Protein AF-A0AAJ7FRH4-F1 (afdb_monomer)

Radius of gyration: 16.18 Å; Cα contacts (8 Å, |Δi|>4): 201; chains: 1; bounding box: 33×48×42 Å

InterPro domains:
  IPR016181 Acyl-CoA N-acyltransferase [SSF55729] (22-103)
  IPR031165 Yjdj-type Gcn5-related N-acetyltransferase [PF14542] (34-101)
  IPR031165 Yjdj-type Gcn5-related N-acetyltransferase [PS51729] (26-114)
  IPR045057 Gcn5-related N-acetyltransferase [PTHR31435] (22-103)

Organism: Cephus cinctus (NCBI:txid211228)

Foldseek 3Di:
DVVVVVVVVVVLVVLLVVLVVPWDWDDDVVQQKIWTQDPPRDIWIWHWDDDPQETEGADTDDDPVCWLSCRSVVSLVVVLVVSLVVVGAYEDNQPLNLLLCLLVPDPSNLVRYPDDPQCNDDPNVHRDPVVCNSVRGDSVVVVPPDPPPDD

Structure (mmCIF, N/CA/C/O backbone):
data_AF-A0AAJ7FRH4-F1
#
_entry.id   AF-A0AAJ7FRH4-F1
#
loop_
_atom_site.group_PDB
_atom_site.id
_atom_site.type_symbol
_atom_site.label_atom_id
_atom_site.label_alt_id
_atom_site.label_comp_id
_atom_site.label_asym_id
_atom_site.label_entity_id
_atom_site.label_seq_id
_atom_site.pdbx_PDB_ins_code
_atom_site.Cartn_x
_atom_site.Cartn_y
_atom_site.Cartn_z
_atom_site.occupancy
_atom_site.B_iso_or_equiv
_atom_site.auth_seq_id
_atom_site.auth_comp_id
_atom_site.auth_asym_id
_atom_site.auth_atom_id
_atom_site.pdbx_PDB_model_num
ATOM 1 N N . MET A 1 1 ? 7.948 32.378 15.864 1.00 50.75 1 MET A N 1
ATOM 2 C CA . MET A 1 1 ? 7.062 31.441 15.129 1.00 50.75 1 MET A CA 1
ATOM 3 C C . MET A 1 1 ? 7.676 30.064 14.809 1.00 50.75 1 MET A C 1
ATOM 5 O O . MET A 1 1 ? 6.968 29.240 14.253 1.00 50.75 1 MET A O 1
ATOM 9 N N . TYR A 1 2 ? 8.933 29.763 15.182 1.00 48.88 2 TYR A N 1
ATOM 10 C CA . TYR A 1 2 ? 9.549 28.431 14.985 1.00 48.88 2 TYR A CA 1
ATOM 11 C C . TYR A 1 2 ? 9.343 27.465 16.164 1.00 48.88 2 TYR A C 1
ATOM 13 O O . TYR A 1 2 ? 9.233 26.257 15.978 1.00 48.88 2 TYR A O 1
ATOM 21 N N . ILE A 1 3 ? 9.246 28.006 17.381 1.00 47.22 3 ILE A N 1
ATOM 22 C CA . ILE A 1 3 ? 9.159 27.231 18.629 1.00 47.22 3 ILE A CA 1
ATOM 23 C C . ILE A 1 3 ? 7.851 26.423 18.698 1.00 47.22 3 ILE A C 1
ATOM 25 O O . ILE A 1 3 ? 7.856 25.279 19.140 1.00 47.22 3 ILE A O 1
ATOM 29 N N . SER A 1 4 ? 6.748 26.979 18.186 1.00 45.94 4 SER A N 1
ATOM 30 C CA . SER A 1 4 ? 5.447 26.306 18.099 1.00 45.94 4 SER A CA 1
ATOM 31 C C . SER A 1 4 ? 5.446 25.142 17.105 1.00 45.94 4 SER A C 1
ATOM 33 O O . SER A 1 4 ? 4.924 24.084 17.439 1.00 45.94 4 SER A O 1
ATOM 35 N N . LYS A 1 5 ? 6.091 25.286 15.934 1.00 41.16 5 LYS A N 1
ATOM 36 C CA . LYS A 1 5 ? 6.302 24.167 14.999 1.00 41.16 5 LYS A CA 1
ATOM 37 C C . LYS A 1 5 ? 7.128 23.064 15.660 1.00 41.16 5 LYS A C 1
ATOM 39 O O . LYS A 1 5 ? 6.705 21.919 15.665 1.00 41.16 5 LYS A O 1
ATOM 44 N N . LEU A 1 6 ? 8.247 23.398 16.304 1.00 48.53 6 LEU A N 1
ATOM 45 C CA . LEU A 1 6 ? 9.107 22.397 16.949 1.00 48.53 6 LEU A CA 1
ATOM 46 C C . LEU A 1 6 ? 8.399 21.629 18.086 1.00 48.53 6 LEU A C 1
ATOM 48 O O . LEU A 1 6 ? 8.582 20.421 18.230 1.00 48.53 6 LEU A O 1
ATOM 52 N N . LEU A 1 7 ? 7.584 22.323 18.889 1.00 43.03 7 LEU A N 1
ATOM 53 C CA . LEU A 1 7 ? 6.768 21.722 19.953 1.00 43.03 7 LEU A CA 1
ATOM 54 C C . LEU A 1 7 ? 5.655 20.827 19.391 1.00 43.03 7 LEU A C 1
ATOM 56 O O . LEU A 1 7 ? 5.449 19.729 19.906 1.00 43.03 7 LEU A O 1
ATOM 60 N N . PHE A 1 8 ? 4.998 21.261 18.312 1.00 47.22 8 PHE A N 1
ATOM 61 C CA . PHE A 1 8 ? 3.993 20.475 17.597 1.00 47.22 8 PHE A CA 1
ATOM 62 C C . PHE A 1 8 ? 4.605 19.199 17.003 1.00 47.22 8 PHE A C 1
ATOM 64 O O . PHE A 1 8 ? 4.110 18.102 17.252 1.00 47.22 8 PHE A O 1
ATOM 71 N N . PHE A 1 9 ? 5.756 19.317 16.333 1.00 48.38 9 PHE A N 1
ATOM 72 C CA . PHE A 1 9 ? 6.523 18.183 15.812 1.00 48.38 9 PHE A CA 1
ATOM 73 C C . PHE A 1 9 ? 6.950 17.212 16.929 1.00 48.38 9 PHE A C 1
ATOM 75 O O . PHE A 1 9 ? 6.836 16.002 16.755 1.00 48.38 9 PHE A O 1
ATOM 82 N N . LYS A 1 10 ? 7.374 17.693 18.108 1.00 41.12 10 LYS A N 1
ATOM 83 C CA . LYS A 1 10 ? 7.729 16.818 19.246 1.00 41.12 10 LYS A CA 1
ATOM 84 C C . LYS A 1 10 ? 6.532 16.073 19.844 1.00 41.12 10 LYS A C 1
ATOM 86 O O . LYS A 1 10 ? 6.640 14.874 20.097 1.00 41.12 10 LYS A O 1
ATOM 91 N N . GLN A 1 11 ? 5.401 16.748 20.064 1.00 44.28 11 GLN A N 1
ATOM 92 C CA . GLN A 1 11 ? 4.173 16.092 20.536 1.00 44.28 11 GLN A CA 1
ATOM 93 C C . GLN A 1 11 ? 3.668 15.055 19.530 1.00 44.28 11 GLN A C 1
ATOM 95 O O . GLN A 1 11 ? 3.221 13.973 19.913 1.00 44.28 11 GLN A O 1
ATOM 100 N N . PHE A 1 12 ? 3.796 15.357 18.243 1.00 52.44 12 PHE A N 1
ATOM 101 C CA . PHE A 1 12 ? 3.402 14.467 17.168 1.00 52.44 12 PHE A CA 1
ATOM 102 C C . PHE A 1 12 ? 4.304 13.224 17.068 1.00 52.44 12 PHE A C 1
ATOM 104 O O . PHE A 1 12 ? 3.791 12.108 17.014 1.00 52.44 12 PHE A O 1
ATOM 111 N N . GLN A 1 13 ? 5.631 13.373 17.163 1.00 52.12 13 GLN A N 1
ATOM 112 C CA . GLN A 1 13 ? 6.572 12.241 17.225 1.00 52.12 13 GLN A CA 1
ATOM 113 C C . GLN A 1 13 ? 6.276 11.307 18.414 1.00 52.12 13 GLN A C 1
ATOM 115 O O . GLN A 1 13 ? 6.230 10.088 18.249 1.00 52.12 13 GLN A O 1
ATOM 120 N N . ALA A 1 14 ? 5.990 11.860 19.599 1.00 51.91 14 ALA A N 1
ATOM 121 C CA . ALA A 1 14 ? 5.604 11.068 20.770 1.00 51.91 14 ALA A CA 1
ATOM 122 C C . ALA A 1 14 ? 4.279 10.307 20.556 1.00 51.91 14 ALA A C 1
ATOM 124 O O . ALA A 1 14 ? 4.182 9.125 20.891 1.00 51.91 14 ALA A O 1
ATOM 125 N N . LYS A 1 15 ? 3.284 10.947 19.924 1.00 54.41 15 LYS A N 1
ATOM 126 C CA . LYS A 1 15 ? 2.005 10.317 19.555 1.00 54.41 15 LYS A CA 1
ATOM 127 C C . LYS A 1 15 ? 2.207 9.154 18.574 1.00 54.41 15 LYS A C 1
ATOM 129 O O . LYS A 1 15 ? 1.586 8.109 18.737 1.00 54.41 15 LYS A O 1
ATOM 134 N N . LEU A 1 16 ? 3.107 9.288 17.598 1.00 54.75 16 LEU A N 1
ATOM 135 C CA . LEU A 1 16 ? 3.427 8.230 16.631 1.00 54.75 16 LEU A CA 1
ATOM 136 C C . LEU A 1 16 ? 4.132 7.023 17.266 1.00 54.75 16 LEU A C 1
ATOM 138 O O . LEU A 1 16 ? 3.813 5.883 16.925 1.00 54.75 16 LEU A O 1
ATOM 142 N N . ILE A 1 17 ? 5.053 7.261 18.205 1.00 56.75 17 ILE A N 1
ATOM 143 C CA . ILE A 1 17 ? 5.685 6.195 19.000 1.00 56.75 17 ILE A CA 1
ATOM 144 C C . ILE A 1 17 ? 4.618 5.453 19.815 1.00 56.75 17 ILE A C 1
ATOM 146 O O . ILE A 1 17 ? 4.610 4.224 19.847 1.00 56.75 17 ILE A O 1
ATOM 150 N N . GLN A 1 18 ? 3.669 6.182 20.405 1.00 55.94 18 GLN A N 1
ATOM 151 C CA . GLN A 1 18 ? 2.559 5.587 21.146 1.00 55.94 18 GLN A CA 1
ATOM 152 C C . GLN A 1 18 ? 1.622 4.771 20.237 1.00 55.94 18 GLN A C 1
ATOM 154 O O . GLN A 1 18 ? 1.258 3.655 20.593 1.00 55.94 18 GLN A O 1
ATOM 159 N N . ILE A 1 19 ? 1.281 5.262 19.040 1.00 57.00 19 ILE A N 1
ATOM 160 C CA . ILE A 1 19 ? 0.456 4.530 18.060 1.00 57.00 19 ILE A CA 1
ATOM 161 C C . ILE A 1 19 ? 1.114 3.205 17.658 1.00 57.00 19 ILE A C 1
ATOM 163 O O . ILE A 1 19 ? 0.428 2.181 17.639 1.00 57.00 19 ILE A O 1
ATOM 167 N N . ARG A 1 20 ? 2.431 3.212 17.390 1.00 59.84 20 ARG A N 1
ATOM 168 C CA . ARG A 1 20 ? 3.217 2.002 17.077 1.00 59.84 20 ARG A CA 1
ATOM 169 C C . ARG A 1 20 ? 3.203 0.977 18.213 1.00 59.84 20 ARG A C 1
ATOM 171 O O . ARG A 1 20 ? 3.296 -0.215 17.950 1.00 59.84 20 ARG A O 1
ATOM 178 N N . PHE A 1 21 ? 3.070 1.433 19.456 1.00 60.44 21 PHE A N 1
ATOM 179 C CA . PHE A 1 21 ? 2.982 0.560 20.625 1.00 60.44 21 PHE A CA 1
ATOM 180 C C . PHE A 1 21 ? 1.564 0.017 20.869 1.00 60.44 21 PHE A C 1
ATOM 182 O O . PHE A 1 21 ? 1.410 -1.034 21.483 1.00 60.44 21 PHE A O 1
ATOM 189 N N . MET A 1 22 ? 0.527 0.726 20.412 1.00 68.81 22 MET A N 1
ATOM 190 C CA . MET A 1 22 ? -0.876 0.381 20.682 1.00 68.81 22 MET A CA 1
ATOM 191 C C . MET A 1 22 ? -1.523 -0.480 19.592 1.00 68.81 22 MET A C 1
ATOM 193 O O . MET A 1 22 ? -2.468 -1.209 19.885 1.00 68.81 22 MET A O 1
ATOM 197 N N . HIS A 1 23 ? -1.039 -0.413 18.349 1.00 81.56 23 HIS A N 1
ATOM 198 C CA . HIS A 1 23 ? -1.656 -1.111 17.221 1.00 81.56 23 HIS A CA 1
ATOM 199 C C . HIS A 1 23 ? -0.686 -2.091 16.568 1.00 81.56 23 HIS A C 1
ATOM 201 O O . HIS A 1 23 ? 0.369 -1.711 16.067 1.00 81.56 23 HIS A O 1
ATOM 207 N N . THR A 1 24 ? -1.081 -3.362 16.519 1.00 90.88 24 THR A N 1
ATOM 208 C CA . THR A 1 24 ? -0.351 -4.409 15.798 1.00 90.88 24 THR A CA 1
ATOM 209 C C . THR A 1 24 ? -1.030 -4.685 14.462 1.00 90.88 24 THR A C 1
ATOM 211 O O . THR A 1 24 ? -2.219 -5.013 14.421 1.00 90.88 24 THR A O 1
ATOM 214 N N . VAL A 1 25 ? -0.271 -4.588 13.369 1.00 94.94 25 VAL A N 1
ATOM 215 C CA . VAL A 1 25 ? -0.745 -4.988 12.040 1.00 94.94 25 VAL A CA 1
ATOM 216 C C . VAL A 1 25 ? -0.726 -6.510 11.935 1.00 94.94 25 VAL A C 1
ATOM 218 O O . VAL A 1 25 ? 0.283 -7.157 12.201 1.00 94.94 25 VAL A O 1
ATOM 221 N N . GLN A 1 26 ? -1.854 -7.082 11.534 1.00 96.56 26 GLN A N 1
ATOM 222 C CA . GLN A 1 26 ? -2.013 -8.498 11.230 1.00 96.56 26 GLN A CA 1
ATOM 223 C C . GLN A 1 26 ? -1.995 -8.695 9.716 1.00 96.56 26 GLN A C 1
ATOM 225 O O . GLN A 1 26 ? -2.528 -7.873 8.972 1.00 96.56 26 GLN A O 1
ATOM 230 N N . HIS A 1 27 ? -1.414 -9.801 9.254 1.00 97.62 27 HIS A N 1
ATOM 231 C CA . HIS A 1 27 ? -1.330 -10.131 7.833 1.00 97.62 27 HIS A CA 1
ATOM 232 C C . HIS A 1 27 ? -2.029 -11.458 7.550 1.00 97.62 27 HIS A C 1
ATOM 234 O O . HIS A 1 27 ? -1.756 -12.474 8.183 1.00 97.62 27 HIS A O 1
ATOM 240 N N . ASN A 1 28 ? -2.955 -11.442 6.596 1.00 96.75 28 ASN A N 1
ATOM 241 C CA . ASN A 1 28 ? -3.624 -12.622 6.077 1.00 96.75 28 ASN A CA 1
ATOM 242 C C . ASN A 1 28 ? -3.261 -12.784 4.596 1.00 96.75 28 ASN A C 1
ATOM 244 O O . ASN A 1 28 ? -3.874 -12.169 3.720 1.00 96.75 28 ASN A O 1
ATOM 248 N N . MET A 1 29 ? -2.261 -13.628 4.337 1.00 94.56 29 MET A N 1
ATOM 249 C CA . MET A 1 29 ? -1.740 -13.882 2.993 1.00 94.56 29 MET A CA 1
ATOM 250 C C . MET A 1 29 ? -2.781 -14.487 2.052 1.00 94.56 29 MET A C 1
ATOM 252 O O . MET A 1 29 ? -2.878 -14.051 0.910 1.00 94.56 29 MET A O 1
ATOM 256 N N . SER A 1 30 ? -3.582 -15.454 2.518 1.00 94.62 30 SER A N 1
ATOM 257 C CA . SER A 1 30 ? -4.558 -16.143 1.660 1.00 94.62 30 SER A CA 1
ATOM 258 C C . SER A 1 30 ? -5.668 -15.214 1.178 1.00 94.62 30 SER A C 1
ATOM 260 O O . SER A 1 30 ? -6.229 -15.420 0.105 1.00 94.62 30 SER A O 1
ATOM 262 N N . ARG A 1 31 ? -5.964 -14.165 1.952 1.00 95.81 31 ARG A N 1
ATOM 263 C CA . ARG A 1 31 ? -6.925 -13.125 1.576 1.00 95.81 31 ARG A CA 1
ATOM 264 C C . ARG A 1 31 ? -6.291 -11.910 0.907 1.00 95.81 31 ARG A C 1
ATOM 266 O O . ARG A 1 31 ? -7.037 -11.080 0.399 1.00 95.81 31 ARG A O 1
ATOM 273 N N . GLY A 1 32 ? -4.965 -11.788 0.924 1.00 97.25 32 GLY A N 1
ATOM 274 C CA . GLY A 1 32 ? -4.263 -10.614 0.412 1.00 97.25 32 GLY A CA 1
ATOM 275 C C . GLY A 1 32 ? -4.543 -9.353 1.231 1.00 97.25 32 GLY A C 1
ATOM 276 O O . GLY A 1 32 ? -4.862 -8.308 0.671 1.00 97.25 32 GLY A O 1
ATOM 277 N N . VAL A 1 33 ? -4.513 -9.448 2.566 1.00 97.88 33 VAL A N 1
ATOM 278 C CA . VAL A 1 33 ? -4.938 -8.343 3.441 1.00 97.88 33 VAL A CA 1
ATOM 279 C C . VAL A 1 33 ? -3.978 -8.112 4.602 1.00 97.88 33 VAL A C 1
ATOM 281 O O . VAL A 1 33 ? -3.680 -9.038 5.355 1.00 97.88 33 VAL A O 1
ATOM 284 N N . PHE A 1 34 ? -3.589 -6.855 4.810 1.00 98.12 34 PHE A N 1
ATOM 285 C CA . PHE A 1 34 ? -3.060 -6.355 6.080 1.00 98.12 34 PHE A CA 1
ATOM 286 C C . PHE A 1 34 ? -4.171 -5.619 6.822 1.00 98.12 34 PHE A C 1
ATOM 288 O O . PHE A 1 34 ? -4.923 -4.863 6.211 1.00 98.12 34 PHE A O 1
ATOM 295 N N . PHE A 1 35 ? -4.305 -5.826 8.127 1.00 96.69 35 PHE A N 1
ATOM 296 C CA . PHE A 1 35 ? -5.347 -5.158 8.895 1.00 96.69 35 PHE A CA 1
ATOM 297 C C . PHE A 1 35 ? -4.947 -4.901 10.341 1.00 96.69 35 PHE A C 1
ATOM 299 O O . PHE A 1 35 ? -4.175 -5.646 10.939 1.00 96.69 35 PHE A O 1
ATOM 306 N N . ILE A 1 36 ? -5.528 -3.858 10.915 1.00 94.81 36 ILE A N 1
ATOM 307 C CA . ILE A 1 36 ? -5.448 -3.536 12.338 1.00 94.81 36 ILE A CA 1
ATOM 308 C C . ILE A 1 36 ? -6.845 -3.749 12.907 1.00 94.81 36 ILE A C 1
ATOM 310 O O . ILE A 1 36 ? -7.818 -3.232 12.360 1.00 94.81 36 ILE A O 1
ATOM 314 N N . LYS A 1 37 ? -6.953 -4.522 13.990 1.00 93.38 37 LYS A N 1
ATOM 315 C CA . LYS A 1 37 ? -8.203 -4.621 14.751 1.00 93.38 37 LYS A CA 1
ATOM 316 C C . LYS A 1 37 ? -8.352 -3.367 15.604 1.00 93.38 37 LYS A C 1
ATOM 318 O O . LYS A 1 37 ? -7.427 -3.026 16.338 1.00 93.38 37 LYS A O 1
ATOM 323 N N . LEU A 1 38 ? -9.493 -2.705 15.490 1.00 89.81 38 LEU A N 1
ATOM 324 C CA . LEU A 1 38 ? -9.825 -1.501 16.240 1.00 89.81 38 LEU A CA 1
ATOM 325 C C . LEU A 1 38 ? -10.862 -1.841 17.317 1.00 89.81 38 LEU A C 1
ATOM 327 O O . LEU A 1 38 ? -11.199 -3.013 17.528 1.00 89.81 38 LEU A O 1
ATOM 331 N N . LYS A 1 39 ? -11.323 -0.823 18.047 1.00 84.38 39 LYS A N 1
ATOM 332 C CA . LYS A 1 39 ? -12.445 -0.989 18.978 1.00 84.38 39 LYS A CA 1
ATOM 333 C C . LYS A 1 39 ? -13.727 -1.292 18.192 1.00 84.38 39 LYS A C 1
ATOM 335 O O . LYS A 1 39 ? -13.750 -1.180 16.971 1.00 84.38 39 LYS A O 1
ATOM 340 N N . ASP A 1 40 ? -14.748 -1.780 18.890 1.00 80.38 40 ASP A N 1
ATOM 341 C CA . ASP A 1 40 ? -16.096 -1.962 18.328 1.00 80.38 40 ASP A CA 1
ATOM 342 C C . ASP A 1 40 ? -16.174 -2.890 17.099 1.00 80.38 40 ASP A C 1
ATOM 344 O O . ASP A 1 40 ? -17.092 -2.819 16.291 1.00 80.38 40 ASP A O 1
ATOM 348 N N . ASN A 1 41 ? -15.229 -3.838 17.005 1.00 79.19 41 ASN A N 1
ATOM 349 C CA . ASN A 1 41 ? -15.106 -4.834 15.930 1.00 79.19 41 ASN A CA 1
ATOM 350 C C . ASN A 1 41 ? -14.747 -4.255 14.543 1.00 79.19 41 ASN A C 1
ATOM 352 O O . ASN A 1 41 ? -14.730 -4.995 13.552 1.00 79.19 41 ASN A O 1
ATOM 356 N N . ASP A 1 42 ? -14.376 -2.976 14.491 1.00 87.81 42 ASP A N 1
ATOM 357 C CA . ASP A 1 42 ? -13.922 -2.289 13.287 1.00 87.81 42 ASP A CA 1
ATOM 358 C C . ASP A 1 42 ? -12.480 -2.643 12.908 1.00 87.81 42 ASP A C 1
ATOM 360 O O . ASP A 1 42 ? -11.704 -3.222 13.685 1.00 87.81 42 ASP A O 1
ATOM 364 N N . ARG A 1 43 ? -12.110 -2.338 11.656 1.00 92.81 43 ARG A N 1
ATOM 365 C CA . ARG A 1 43 ? -10.778 -2.640 11.115 1.00 92.81 43 ARG A CA 1
ATOM 366 C C . ARG A 1 43 ? -10.302 -1.567 10.151 1.00 92.81 43 ARG A C 1
ATOM 368 O O . ARG A 1 43 ? -11.014 -1.221 9.215 1.00 92.81 43 ARG A O 1
ATOM 375 N N . ALA A 1 44 ? -9.053 -1.143 10.318 1.00 94.69 44 ALA A N 1
ATOM 376 C CA . ALA A 1 44 ? -8.311 -0.491 9.244 1.00 94.69 44 ALA A CA 1
ATOM 377 C C . ALA A 1 44 ? -7.671 -1.574 8.373 1.00 94.69 44 ALA A C 1
ATOM 379 O O . ALA A 1 44 ? -7.110 -2.537 8.904 1.00 94.69 44 ALA A O 1
ATOM 380 N N . VAL A 1 45 ? -7.773 -1.449 7.053 1.00 96.44 45 VAL A N 1
ATOM 381 C CA . VAL A 1 45 ? -7.464 -2.542 6.123 1.00 96.44 45 VAL A CA 1
ATOM 382 C C . VAL A 1 45 ? -6.695 -2.020 4.917 1.00 96.44 45 VAL A C 1
ATOM 384 O O . VAL A 1 45 ? -7.126 -1.061 4.293 1.00 96.44 45 VAL A O 1
ATOM 387 N N . LEU A 1 46 ? -5.602 -2.691 4.550 1.00 98.06 46 LEU A N 1
ATOM 388 C CA . LEU A 1 46 ? -4.934 -2.569 3.254 1.00 98.06 46 LEU A CA 1
ATOM 389 C C . LEU A 1 46 ? -5.114 -3.881 2.490 1.00 98.06 46 LEU A C 1
ATOM 391 O O . LEU A 1 46 ? -4.800 -4.954 3.010 1.00 98.06 46 LEU A O 1
ATOM 395 N N . THR A 1 47 ? -5.609 -3.802 1.256 1.00 98.25 47 THR A N 1
ATOM 396 C CA . THR A 1 47 ? -5.828 -4.974 0.397 1.00 98.25 47 THR A CA 1
ATOM 397 C C . THR A 1 47 ? -4.861 -5.007 -0.779 1.00 98.25 47 THR A C 1
ATOM 399 O O . THR A 1 47 ? -4.506 -3.971 -1.349 1.00 98.25 47 THR A O 1
ATOM 402 N N . TYR A 1 48 ? -4.455 -6.211 -1.170 1.00 98.56 48 TYR A N 1
ATOM 403 C CA . TYR A 1 48 ? -3.640 -6.449 -2.350 1.00 98.56 48 TYR A CA 1
ATOM 404 C C . TYR A 1 48 ? -4.071 -7.721 -3.085 1.00 98.56 48 TYR A C 1
ATOM 406 O O . TYR A 1 48 ? -4.726 -8.601 -2.524 1.00 98.56 48 TYR A O 1
ATOM 414 N N . LYS A 1 49 ? -3.680 -7.833 -4.354 1.00 98.06 49 LYS A N 1
ATOM 415 C CA . LYS A 1 49 ? -3.691 -9.105 -5.086 1.00 98.06 49 LYS A CA 1
ATOM 416 C C . LYS A 1 49 ? -2.271 -9.516 -5.421 1.00 98.06 49 LYS A C 1
ATOM 418 O O . LYS A 1 49 ? -1.487 -8.696 -5.880 1.00 98.06 49 LYS A O 1
ATOM 423 N N . SER A 1 50 ? -1.951 -10.784 -5.206 1.00 96.56 50 SER A N 1
ATOM 424 C CA . SER A 1 50 ? -0.679 -11.359 -5.633 1.00 96.56 50 SER A CA 1
ATOM 425 C C . SER A 1 50 ? -0.837 -12.037 -6.988 1.00 96.56 50 SER A C 1
ATOM 427 O O . SER A 1 50 ? -1.720 -12.880 -7.153 1.00 96.56 50 SER A O 1
ATOM 429 N N . ALA A 1 51 ? 0.045 -11.706 -7.922 1.00 94.81 51 ALA A N 1
ATOM 430 C CA . ALA A 1 51 ? 0.254 -12.443 -9.159 1.00 94.81 51 ALA A CA 1
ATOM 431 C C . ALA A 1 51 ? 1.760 -12.689 -9.295 1.00 94.81 51 ALA A C 1
ATOM 433 O O . ALA A 1 51 ? 2.542 -11.739 -9.359 1.00 94.81 51 ALA A O 1
ATOM 434 N N . ASP A 1 52 ? 2.169 -13.957 -9.267 1.00 93.00 52 ASP A N 1
ATOM 435 C CA . ASP A 1 52 ? 3.574 -14.368 -9.201 1.00 93.00 52 ASP A CA 1
ATOM 436 C C . ASP A 1 52 ? 4.340 -13.656 -8.070 1.00 93.00 52 ASP A C 1
ATOM 438 O O . ASP A 1 52 ? 4.058 -13.859 -6.889 1.00 93.00 52 ASP A O 1
ATOM 442 N N . ARG A 1 53 ? 5.307 -12.802 -8.428 1.00 95.06 53 ARG A N 1
ATOM 443 C CA . ARG A 1 53 ? 6.125 -12.014 -7.496 1.00 95.06 53 ARG A CA 1
ATOM 444 C C . ARG A 1 53 ? 5.676 -10.558 -7.367 1.00 95.06 53 ARG A C 1
ATOM 446 O O . ARG A 1 53 ? 6.398 -9.764 -6.772 1.00 95.06 53 ARG A O 1
ATOM 453 N N . VAL A 1 54 ? 4.514 -10.198 -7.905 1.00 97.81 54 VAL A N 1
ATOM 454 C CA . VAL A 1 54 ? 3.986 -8.830 -7.867 1.00 97.81 54 VAL A CA 1
ATOM 455 C C . VAL A 1 54 ? 2.788 -8.753 -6.927 1.00 97.81 54 VAL A C 1
ATOM 457 O O . VAL A 1 54 ? 1.812 -9.492 -7.070 1.00 97.81 54 VAL A O 1
ATOM 460 N N . LEU A 1 55 ? 2.852 -7.820 -5.980 1.00 98.38 55 LEU A N 1
ATOM 461 C CA . LEU A 1 55 ? 1.745 -7.430 -5.117 1.00 98.38 55 LEU A CA 1
ATOM 462 C C . LEU A 1 55 ? 1.099 -6.162 -5.685 1.00 98.38 55 LEU A C 1
ATOM 464 O O . LEU A 1 55 ? 1.656 -5.068 -5.597 1.00 98.38 55 LEU A O 1
ATOM 468 N N . ASP A 1 56 ? -0.079 -6.309 -6.279 1.00 98.38 56 ASP A N 1
ATOM 469 C CA . ASP A 1 56 ? -0.933 -5.197 -6.693 1.00 98.38 56 ASP A CA 1
ATOM 470 C C . ASP A 1 56 ? -1.650 -4.637 -5.461 1.00 98.38 56 ASP A C 1
ATOM 472 O O . ASP A 1 56 ? -2.619 -5.227 -4.981 1.00 98.38 56 ASP A O 1
ATOM 476 N N . MET A 1 57 ? -1.137 -3.529 -4.925 1.00 98.2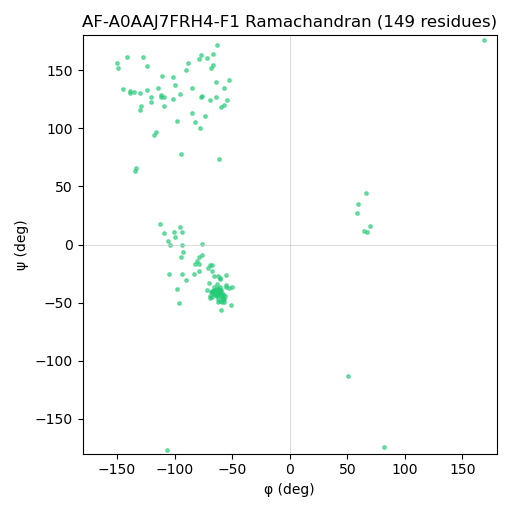5 57 MET A N 1
ATOM 477 C CA . MET A 1 57 ? -1.621 -2.857 -3.721 1.00 98.25 57 MET A CA 1
ATOM 478 C C . MET A 1 57 ? -2.813 -1.957 -4.070 1.00 98.25 57 MET A C 1
ATOM 480 O O . MET A 1 57 ? -2.653 -0.888 -4.666 1.00 98.25 57 MET A O 1
ATOM 484 N N . ARG A 1 58 ? -4.025 -2.388 -3.709 1.00 96.81 58 ARG A N 1
ATOM 485 C CA . ARG A 1 58 ? -5.276 -1.904 -4.320 1.00 96.81 58 ARG A CA 1
ATOM 486 C C . ARG A 1 58 ? -5.972 -0.803 -3.563 1.00 96.81 58 ARG A C 1
ATOM 488 O O . ARG A 1 58 ? -6.357 0.194 -4.159 1.00 96.81 58 ARG A O 1
ATOM 495 N N . SER A 1 59 ? -6.172 -1.001 -2.271 1.00 94.94 59 SER A N 1
ATOM 496 C CA . SER A 1 59 ? -6.937 -0.066 -1.460 1.00 94.94 59 SER A CA 1
ATOM 497 C C . SER A 1 59 ? -6.443 -0.065 -0.033 1.00 94.94 59 SER A C 1
ATOM 499 O O . SER A 1 59 ? -5.862 -1.041 0.449 1.00 94.94 59 SER A O 1
ATOM 501 N N . ILE A 1 60 ? -6.702 1.048 0.633 1.00 95.06 60 ILE A N 1
ATOM 502 C CA . ILE A 1 60 ? -6.505 1.203 2.057 1.00 95.06 60 ILE A CA 1
ATOM 503 C C . ILE A 1 60 ? -7.698 1.975 2.613 1.00 95.06 60 ILE A C 1
ATOM 505 O O . ILE A 1 60 ? -8.098 2.978 2.032 1.00 95.06 60 ILE A O 1
ATOM 509 N N . ILE A 1 61 ? -8.297 1.455 3.678 1.00 93.00 61 ILE A N 1
ATOM 510 C CA . ILE A 1 61 ? -9.533 1.967 4.276 1.00 93.00 61 ILE A CA 1
ATOM 511 C C . ILE A 1 61 ? -9.289 2.120 5.771 1.00 93.00 61 ILE A C 1
ATOM 513 O O . ILE A 1 61 ? -8.794 1.189 6.419 1.00 93.00 61 ILE A O 1
ATOM 517 N N . VAL A 1 62 ? -9.630 3.287 6.312 1.00 91.31 62 VAL A N 1
ATOM 518 C CA . VAL A 1 62 ? -9.535 3.580 7.744 1.00 91.31 62 VAL A CA 1
ATOM 519 C C . VAL A 1 62 ? -10.880 4.141 8.194 1.00 91.31 62 VAL A C 1
ATOM 521 O O . VAL A 1 62 ? -11.274 5.192 7.697 1.00 91.31 62 VAL A O 1
ATOM 524 N N . PRO A 1 63 ? -11.584 3.492 9.142 1.00 89.69 63 PRO A N 1
ATOM 525 C CA . PRO A 1 63 ? -12.868 3.992 9.620 1.00 89.69 63 PRO A CA 1
ATOM 526 C C . PRO A 1 63 ? -12.787 5.452 10.077 1.00 89.69 63 PRO A C 1
ATOM 528 O O . PRO A 1 63 ? -11.807 5.852 10.710 1.00 89.69 63 PRO A O 1
ATOM 531 N N . GLN A 1 64 ? -13.834 6.231 9.787 1.00 86.06 64 GLN A N 1
ATOM 532 C CA . GLN A 1 64 ? -13.880 7.680 10.024 1.00 86.06 64 GLN A CA 1
ATOM 533 C C . GLN A 1 64 ? -13.527 8.063 11.470 1.00 86.06 64 GLN A C 1
ATOM 535 O O . GLN A 1 64 ? -12.844 9.055 11.698 1.00 86.06 64 GLN A O 1
ATOM 540 N N . GLU A 1 65 ? -13.951 7.264 12.448 1.00 85.69 65 GLU A N 1
ATOM 541 C CA . GLU A 1 65 ? -13.703 7.504 13.878 1.00 85.69 65 GLU A CA 1
ATOM 542 C C . GLU A 1 65 ? -12.227 7.327 14.277 1.00 85.69 65 GLU A C 1
ATOM 544 O O . GLU A 1 65 ? -11.774 7.816 15.315 1.00 85.69 65 GLU A O 1
ATOM 549 N N . HIS A 1 66 ? -11.455 6.652 13.426 1.00 84.50 66 HIS A N 1
ATOM 550 C CA . HIS A 1 66 ? -10.053 6.313 13.639 1.00 84.50 66 HIS A CA 1
ATOM 551 C C . HIS A 1 66 ? -9.083 7.097 12.740 1.00 84.50 66 HIS A C 1
ATOM 553 O O . HIS A 1 66 ? -7.880 6.816 12.706 1.00 84.50 66 HIS A O 1
ATOM 559 N N . LYS A 1 67 ? -9.598 8.113 12.048 1.00 80.88 67 LYS A N 1
ATOM 560 C CA . LYS A 1 67 ? -8.856 9.036 11.186 1.00 80.88 67 LYS A CA 1
ATOM 561 C C . LYS A 1 67 ? -7.887 9.946 11.936 1.00 80.88 67 LYS A C 1
ATOM 563 O O . LYS A 1 67 ? -8.019 10.172 13.140 1.00 80.88 67 LYS A O 1
ATOM 568 N N . GLY A 1 68 ? -6.847 10.416 11.245 1.00 79.19 68 GLY A N 1
ATOM 569 C CA . GLY A 1 68 ? -5.780 11.241 11.834 1.00 79.19 68 GLY A CA 1
ATOM 570 C C . GLY A 1 68 ? -4.929 10.535 12.906 1.00 79.19 68 GLY A C 1
ATOM 571 O O . GLY A 1 68 ? -4.157 11.176 13.629 1.00 79.19 68 GLY A O 1
ATOM 572 N N . GLN A 1 69 ? -5.058 9.209 13.038 1.00 83.00 69 GLN A N 1
ATOM 573 C CA . GLN A 1 69 ? -4.297 8.382 13.985 1.00 83.00 69 GLN A CA 1
ATOM 574 C C . GLN A 1 69 ? -3.107 7.671 13.325 1.00 83.00 69 GLN A C 1
ATOM 576 O O . GLN A 1 69 ? -2.458 6.845 13.957 1.00 83.00 69 GLN A O 1
ATOM 581 N N . GLY A 1 70 ? -2.807 7.954 12.054 1.00 86.56 70 GLY A N 1
ATOM 582 C CA . GLY A 1 70 ? -1.654 7.377 11.354 1.00 86.56 70 GLY A CA 1
ATOM 583 C C . GLY A 1 70 ? -1.768 5.879 11.038 1.00 86.56 70 GLY A C 1
ATOM 584 O O . GLY A 1 70 ? -0.760 5.252 10.713 1.00 86.56 70 GLY A O 1
ATOM 585 N N . LEU A 1 71 ? -2.969 5.293 11.111 1.00 90.50 71 LEU A N 1
ATOM 586 C CA . LEU A 1 71 ? -3.201 3.869 10.834 1.00 90.50 71 LEU A CA 1
ATOM 587 C C . LEU A 1 71 ? -2.935 3.511 9.367 1.00 90.50 71 LEU A C 1
ATOM 589 O O . LEU A 1 71 ? -2.336 2.473 9.090 1.00 90.50 71 LEU A O 1
ATOM 593 N N . ALA A 1 72 ? -3.321 4.392 8.437 1.00 92.25 72 ALA A N 1
ATOM 594 C CA . ALA A 1 72 ? -3.046 4.217 7.013 1.00 92.25 72 ALA A CA 1
ATOM 595 C C . ALA A 1 72 ? -1.536 4.131 6.742 1.00 92.25 72 ALA A C 1
ATOM 597 O O . ALA A 1 72 ? -1.055 3.230 6.055 1.00 92.25 72 ALA A O 1
ATOM 598 N N . ARG A 1 73 ? -0.773 5.025 7.376 1.00 90.88 73 ARG A N 1
ATOM 599 C CA . ARG A 1 73 ? 0.684 5.040 7.294 1.00 90.88 73 ARG A CA 1
ATOM 600 C C . ARG A 1 73 ? 1.303 3.771 7.875 1.00 90.88 73 ARG A C 1
ATOM 602 O O . ARG A 1 73 ? 2.181 3.191 7.253 1.00 90.88 73 ARG A O 1
ATOM 609 N N . LEU A 1 74 ? 0.827 3.311 9.033 1.00 92.38 74 LEU A N 1
ATOM 610 C CA . LEU A 1 74 ? 1.318 2.08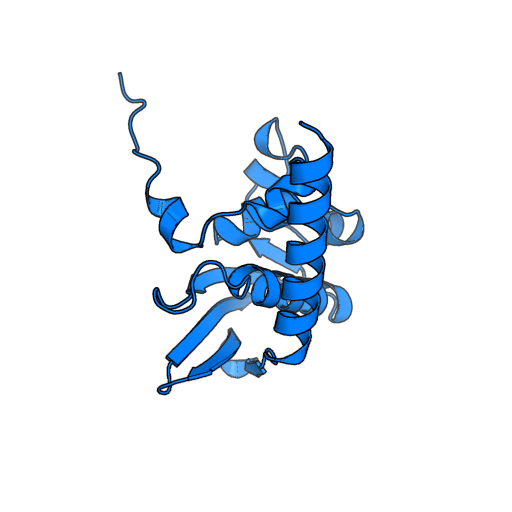4 9.666 1.00 92.38 74 LEU A CA 1
ATOM 611 C C . LEU A 1 74 ? 1.082 0.842 8.787 1.00 92.38 74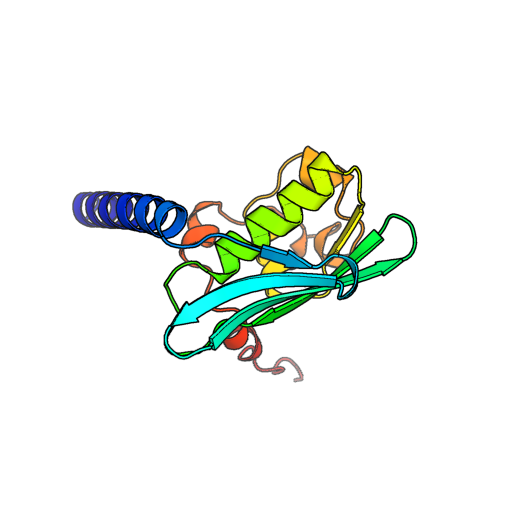 LEU A C 1
ATOM 613 O O . LEU A 1 74 ? 1.959 -0.016 8.666 1.00 92.38 74 LEU A O 1
ATOM 617 N N . LEU A 1 75 ? -0.087 0.754 8.150 1.00 95.56 75 LEU A N 1
ATOM 618 C CA . LEU A 1 75 ? -0.397 -0.294 7.176 1.00 95.56 75 LEU A CA 1
ATOM 619 C C . LEU A 1 75 ? 0.513 -0.209 5.941 1.00 95.56 75 LEU A C 1
ATOM 621 O O . LEU A 1 75 ? 1.021 -1.240 5.504 1.00 95.56 75 LEU A O 1
ATOM 625 N N . ALA A 1 76 ? 0.746 0.995 5.408 1.00 95.94 76 ALA A N 1
ATOM 626 C CA . ALA A 1 76 ? 1.626 1.220 4.261 1.00 95.94 76 ALA A CA 1
ATOM 627 C C . ALA A 1 76 ? 3.079 0.823 4.566 1.00 95.94 76 ALA A C 1
ATOM 629 O O . ALA A 1 76 ? 3.656 0.027 3.827 1.00 95.94 76 ALA A O 1
ATOM 630 N N . GLU A 1 77 ? 3.623 1.297 5.695 1.00 94.12 77 GLU A N 1
ATOM 631 C CA . GLU A 1 77 ? 4.942 0.917 6.219 1.00 94.12 77 GLU A CA 1
ATOM 632 C C . GLU A 1 77 ? 5.070 -0.605 6.280 1.00 94.12 77 GLU A C 1
ATOM 634 O O . GLU A 1 77 ? 5.984 -1.186 5.700 1.00 94.12 77 GLU A O 1
ATOM 639 N N . THR A 1 78 ? 4.099 -1.265 6.915 1.00 96.12 78 THR A N 1
ATOM 640 C CA . THR A 1 78 ? 4.135 -2.718 7.106 1.00 96.12 78 THR A CA 1
ATOM 641 C C . THR A 1 78 ? 4.076 -3.473 5.777 1.00 96.12 78 THR A C 1
ATOM 643 O O . THR A 1 78 ? 4.830 -4.426 5.581 1.00 96.12 78 THR A O 1
ATOM 646 N N . ALA A 1 79 ? 3.212 -3.056 4.847 1.00 97.75 79 ALA A N 1
ATOM 647 C CA . ALA A 1 79 ? 3.080 -3.698 3.541 1.00 97.75 79 ALA A CA 1
ATOM 648 C C . ALA A 1 79 ? 4.346 -3.528 2.683 1.00 97.75 79 ALA A C 1
ATOM 650 O O . ALA A 1 79 ? 4.778 -4.475 2.022 1.00 97.75 79 ALA A O 1
ATOM 651 N N . PHE A 1 80 ? 4.966 -2.347 2.721 1.00 97.12 80 PHE A N 1
ATOM 652 C CA . PHE A 1 80 ? 6.189 -2.059 1.972 1.00 97.12 80 PHE A CA 1
ATOM 653 C C . PHE A 1 80 ? 7.373 -2.833 2.550 1.00 97.12 80 PHE A C 1
ATOM 655 O O . PHE A 1 80 ? 8.087 -3.507 1.809 1.00 97.12 80 PHE A O 1
ATOM 662 N N . THR A 1 81 ? 7.533 -2.833 3.876 1.00 96.00 81 THR A N 1
ATOM 663 C CA . THR A 1 81 ? 8.540 -3.653 4.559 1.00 96.00 81 THR A CA 1
ATOM 664 C C . THR A 1 81 ? 8.349 -5.139 4.255 1.00 96.00 81 THR A C 1
ATOM 666 O O . THR A 1 81 ? 9.323 -5.832 3.964 1.00 96.00 81 THR A O 1
ATOM 669 N N . TYR A 1 82 ? 7.107 -5.632 4.254 1.00 96.69 82 TYR A N 1
ATOM 670 C CA . TYR A 1 82 ? 6.813 -7.013 3.873 1.00 96.69 82 TYR A CA 1
ATOM 671 C C . TYR A 1 82 ? 7.296 -7.326 2.452 1.00 96.69 82 TYR A C 1
ATOM 673 O O . TYR A 1 82 ? 7.954 -8.349 2.249 1.00 96.69 82 TYR A O 1
ATOM 681 N N . ALA A 1 83 ? 7.016 -6.453 1.480 1.00 97.19 83 ALA A N 1
ATOM 682 C CA . ALA A 1 83 ? 7.465 -6.644 0.105 1.00 97.19 83 ALA A CA 1
ATOM 683 C C . ALA A 1 83 ? 8.997 -6.630 -0.014 1.00 97.19 83 ALA A C 1
ATOM 685 O O . ALA A 1 83 ? 9.565 -7.488 -0.694 1.00 97.19 83 ALA A O 1
ATOM 686 N N . ILE A 1 84 ? 9.671 -5.716 0.695 1.00 95.19 84 ILE A N 1
ATOM 687 C CA . ILE A 1 84 ? 11.136 -5.620 0.719 1.00 95.19 84 ILE A CA 1
ATOM 688 C C . ILE A 1 84 ? 11.752 -6.922 1.245 1.00 95.19 84 ILE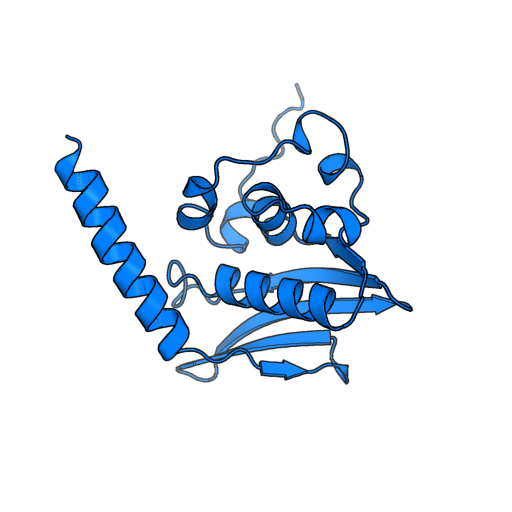 A C 1
ATOM 690 O O . ILE A 1 84 ? 12.521 -7.568 0.527 1.00 95.19 84 ILE A O 1
ATOM 694 N N . ILE A 1 85 ? 11.356 -7.343 2.450 1.00 96.06 85 ILE A N 1
ATOM 695 C CA . ILE A 1 85 ? 11.921 -8.512 3.143 1.00 96.06 85 ILE A CA 1
ATOM 696 C C . ILE A 1 85 ? 11.680 -9.806 2.360 1.00 96.06 85 ILE A C 1
ATOM 698 O O . ILE A 1 85 ? 12.562 -10.657 2.287 1.00 96.06 85 ILE A O 1
ATOM 702 N N . ASN A 1 86 ? 10.503 -9.956 1.750 1.00 96.06 86 ASN A N 1
ATOM 703 C CA . ASN A 1 86 ? 10.116 -11.190 1.057 1.00 96.06 86 ASN A CA 1
ATOM 704 C C . ASN A 1 86 ? 10.425 -11.171 -0.446 1.00 96.06 86 ASN A C 1
ATOM 706 O O . ASN A 1 86 ? 9.999 -12.063 -1.175 1.00 96.06 86 ASN A O 1
ATOM 710 N N . ASN A 1 87 ? 11.179 -10.176 -0.914 1.00 95.81 87 ASN A N 1
ATOM 711 C CA . ASN A 1 87 ? 11.609 -10.075 -2.306 1.00 95.81 87 ASN A CA 1
ATOM 712 C C . ASN A 1 87 ? 10.450 -10.002 -3.327 1.00 95.81 87 ASN A C 1
ATOM 714 O O . ASN A 1 87 ? 10.544 -10.531 -4.436 1.00 95.81 87 ASN A O 1
ATOM 718 N N . TYR A 1 88 ? 9.354 -9.338 -2.943 1.00 97.94 88 TYR A N 1
ATOM 719 C CA . TYR A 1 88 ? 8.240 -9.026 -3.837 1.00 97.94 88 TYR A CA 1
ATOM 720 C C . TYR A 1 88 ? 8.438 -7.678 -4.529 1.00 97.94 88 TYR A C 1
ATOM 722 O O . TYR A 1 88 ? 8.992 -6.736 -3.957 1.00 97.94 88 TYR A O 1
ATOM 730 N N . TYR A 1 89 ? 7.894 -7.582 -5.737 1.00 98.25 89 TYR A N 1
ATOM 731 C CA . TYR A 1 89 ? 7.637 -6.326 -6.427 1.00 98.25 89 TYR A CA 1
ATOM 732 C C . TYR A 1 89 ? 6.253 -5.792 -6.053 1.00 98.25 89 TYR A C 1
ATOM 734 O O . TYR A 1 89 ? 5.354 -6.552 -5.687 1.00 98.25 89 TYR A O 1
ATOM 742 N N . MET A 1 90 ? 6.057 -4.485 -6.176 1.00 98.31 90 MET A N 1
ATOM 743 C CA . MET A 1 90 ? 4.804 -3.809 -5.863 1.00 98.31 90 MET A CA 1
ATOM 744 C C . MET A 1 90 ? 4.293 -3.023 -7.062 1.00 98.31 90 MET A C 1
ATOM 746 O O . MET A 1 90 ? 5.028 -2.249 -7.672 1.00 98.31 90 MET A O 1
ATOM 750 N N . TYR A 1 91 ? 3.007 -3.177 -7.352 1.00 98.06 91 TYR A N 1
ATOM 751 C CA . TYR A 1 91 ? 2.272 -2.282 -8.235 1.00 98.06 91 TYR A CA 1
ATOM 752 C C . TYR A 1 91 ? 1.293 -1.470 -7.383 1.00 98.06 91 TYR A C 1
ATOM 754 O O . TYR A 1 91 ? 0.442 -2.036 -6.701 1.00 98.06 91 TYR A O 1
ATOM 762 N N . LEU A 1 92 ? 1.430 -0.145 -7.368 1.00 97.62 92 LEU A N 1
ATOM 763 C CA . LEU A 1 92 ? 0.699 0.731 -6.452 1.00 97.62 92 LEU A CA 1
ATOM 764 C C . LEU A 1 92 ? -0.578 1.271 -7.103 1.00 97.62 92 LEU A C 1
ATOM 766 O O . LEU A 1 92 ? -0.629 2.420 -7.530 1.00 97.62 92 LEU A O 1
ATOM 770 N N . THR A 1 93 ? -1.634 0.459 -7.171 1.00 96.62 93 THR A N 1
ATOM 771 C CA . THR A 1 93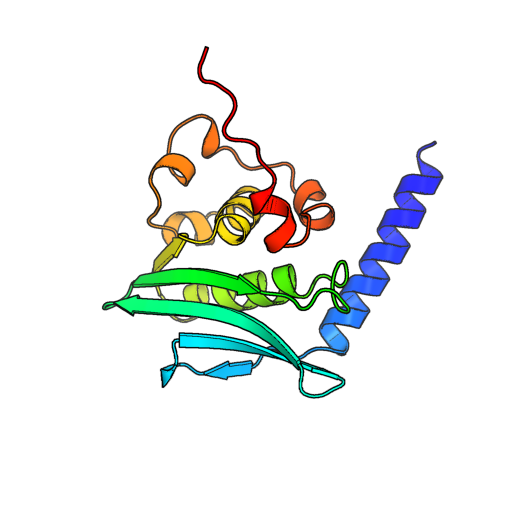 ? -2.951 0.911 -7.662 1.00 96.62 93 THR A CA 1
ATOM 772 C C . THR A 1 93 ? -3.562 1.980 -6.747 1.00 96.62 93 THR A C 1
ATOM 774 O O . THR A 1 93 ? -4.138 2.953 -7.226 1.00 96.62 93 THR A O 1
ATOM 777 N N . CYS A 1 94 ? -3.390 1.844 -5.432 1.00 94.88 94 CYS A N 1
ATOM 778 C CA . CYS A 1 94 ? -3.906 2.788 -4.443 1.00 94.88 94 CYS A CA 1
ATOM 779 C C . CYS A 1 94 ? -3.190 4.152 -4.487 1.00 94.88 94 CYS A C 1
ATOM 781 O O . CYS A 1 94 ? -1.979 4.228 -4.266 1.00 94.88 94 CYS A O 1
ATOM 783 N N . VAL A 1 95 ? -3.948 5.242 -4.660 1.00 92.12 95 VAL A N 1
ATOM 784 C CA . VAL A 1 95 ? -3.427 6.625 -4.704 1.00 92.12 95 VAL A CA 1
ATOM 785 C C . VAL A 1 95 ? -2.716 7.022 -3.407 1.00 92.12 95 VAL A C 1
ATOM 787 O O . VAL A 1 95 ? -1.661 7.656 -3.454 1.00 92.12 95 VAL A O 1
ATOM 790 N N . TYR A 1 96 ? -3.241 6.610 -2.248 1.00 91.81 96 TYR A N 1
ATOM 791 C CA . TYR A 1 96 ? -2.579 6.847 -0.961 1.00 91.81 96 TYR A CA 1
ATOM 792 C C . TYR A 1 96 ? -1.168 6.251 -0.942 1.00 91.81 96 TYR A C 1
ATOM 794 O O . TYR A 1 96 ? -0.209 6.923 -0.570 1.00 91.81 96 TYR A O 1
ATOM 802 N N . LEU A 1 97 ? -1.025 4.998 -1.389 1.00 94.69 97 LEU A N 1
ATOM 803 C CA . LEU A 1 97 ? 0.260 4.298 -1.388 1.00 94.69 97 LEU A CA 1
ATOM 804 C C . LEU A 1 97 ? 1.231 4.875 -2.415 1.00 94.69 97 LEU A C 1
ATOM 806 O O . LEU A 1 97 ? 2.425 4.923 -2.142 1.00 94.69 97 LEU A O 1
ATOM 810 N N . GLN A 1 98 ? 0.733 5.365 -3.554 1.00 93.75 98 GLN A N 1
ATOM 811 C CA . GLN A 1 98 ? 1.546 6.125 -4.507 1.00 93.75 98 GLN A CA 1
ATOM 812 C C . GLN A 1 98 ? 2.149 7.374 -3.847 1.00 93.75 98 GLN A C 1
ATOM 814 O O . GLN A 1 98 ? 3.354 7.591 -3.929 1.00 93.75 98 GLN A O 1
ATOM 819 N N . LYS A 1 99 ? 1.337 8.178 -3.148 1.00 89.81 99 LYS A N 1
ATOM 820 C CA . LYS A 1 99 ? 1.819 9.383 -2.449 1.00 89.81 99 LYS A CA 1
ATOM 821 C C . LYS A 1 99 ? 2.753 9.046 -1.294 1.00 89.81 99 LYS A C 1
ATOM 823 O O . LYS A 1 99 ? 3.780 9.698 -1.137 1.00 89.81 99 LYS A O 1
ATOM 828 N N . TYR A 1 100 ? 2.421 8.009 -0.527 1.00 91.00 100 TYR A N 1
ATOM 829 C CA . TYR A 1 100 ? 3.274 7.503 0.540 1.00 91.00 100 TYR A CA 1
ATOM 830 C C . TYR A 1 100 ? 4.647 7.086 -0.003 1.00 91.00 100 TYR A C 1
ATOM 832 O O . TYR A 1 100 ? 5.663 7.523 0.529 1.00 91.00 100 TYR A O 1
ATOM 840 N N . TYR A 1 101 ? 4.692 6.328 -1.104 1.00 93.38 101 TYR A N 1
ATOM 841 C CA . TYR A 1 101 ? 5.932 5.966 -1.796 1.00 93.38 101 TYR A CA 1
ATOM 842 C C . TYR A 1 101 ? 6.736 7.194 -2.228 1.00 93.38 101 TYR A C 1
ATOM 844 O O . TYR A 1 101 ? 7.920 7.280 -1.920 1.00 93.38 101 TYR A O 1
ATOM 852 N N . LEU A 1 102 ? 6.106 8.170 -2.888 1.00 89.31 102 LEU A N 1
ATOM 853 C CA . LEU A 1 102 ? 6.811 9.371 -3.344 1.00 89.31 102 LEU A CA 1
ATOM 854 C C . LEU A 1 102 ? 7.372 10.193 -2.177 1.00 89.31 102 LEU A C 1
ATOM 856 O O . LEU A 1 102 ? 8.446 10.770 -2.306 1.00 89.31 102 LEU A O 1
ATOM 860 N N . ALA A 1 103 ? 6.686 10.232 -1.037 1.00 86.19 103 ALA A N 1
ATOM 861 C CA . ALA A 1 103 ? 7.160 10.940 0.150 1.00 86.19 103 ALA A CA 1
ATOM 862 C C . ALA A 1 103 ? 8.236 10.165 0.936 1.00 86.19 103 ALA A C 1
ATOM 864 O O . ALA A 1 103 ? 9.021 10.766 1.659 1.00 86.19 103 ALA A O 1
ATOM 865 N N . THR A 1 104 ? 8.301 8.840 0.779 1.00 85.94 104 THR A N 1
ATOM 866 C CA . THR A 1 104 ? 9.217 7.940 1.513 1.00 85.94 104 THR A CA 1
ATOM 867 C C . THR A 1 104 ? 10.268 7.305 0.610 1.00 85.94 104 THR A C 1
ATOM 869 O O . THR A 1 104 ? 10.861 6.291 0.965 1.00 85.94 104 THR A O 1
ATOM 872 N N . LYS A 1 105 ? 10.479 7.878 -0.576 1.00 85.56 105 LYS A N 1
ATOM 873 C CA . LYS A 1 105 ? 11.234 7.264 -1.666 1.00 85.56 105 LYS A CA 1
ATOM 874 C C . LYS A 1 105 ? 12.655 6.894 -1.223 1.00 85.56 105 LYS A C 1
ATOM 876 O O . LYS A 1 105 ? 13.439 7.759 -0.835 1.00 85.56 105 LYS A O 1
ATOM 881 N N . THR A 1 106 ? 12.987 5.608 -1.305 1.00 87.69 106 THR A N 1
ATOM 882 C CA . THR A 1 106 ? 14.328 5.058 -1.054 1.00 87.69 106 THR A CA 1
ATOM 883 C C . THR A 1 106 ? 14.774 4.204 -2.236 1.00 87.69 106 THR A C 1
ATOM 885 O O . THR A 1 106 ? 13.934 3.730 -2.999 1.00 87.69 106 THR A O 1
ATOM 888 N N . ILE A 1 107 ? 16.083 3.952 -2.352 1.00 87.75 107 ILE A N 1
ATOM 889 C CA . ILE A 1 107 ? 16.652 3.085 -3.400 1.00 87.75 107 ILE A CA 1
ATOM 890 C C . ILE A 1 107 ? 16.005 1.690 -3.364 1.00 87.75 107 ILE A C 1
ATOM 892 O O . ILE A 1 107 ? 15.574 1.178 -4.392 1.00 87.75 107 ILE A O 1
ATOM 896 N N . GLU A 1 108 ? 15.847 1.105 -2.172 1.00 87.88 108 GLU A N 1
ATOM 897 C CA . GLU A 1 108 ? 15.198 -0.205 -2.009 1.00 87.88 108 GLU A CA 1
ATOM 898 C C . GLU A 1 108 ? 13.751 -0.206 -2.515 1.00 87.88 108 GLU A C 1
ATOM 900 O O . GLU A 1 108 ? 13.306 -1.178 -3.118 1.00 87.88 108 GLU A O 1
ATOM 905 N N . LEU A 1 109 ? 12.998 0.873 -2.281 1.00 90.25 109 LEU A N 1
ATOM 906 C CA . LEU A 1 109 ? 11.630 0.980 -2.783 1.00 90.25 109 LEU A CA 1
ATOM 907 C C . LEU A 1 109 ? 11.600 1.188 -4.298 1.00 90.25 109 LEU A C 1
ATOM 909 O O . LEU A 1 109 ? 10.752 0.597 -4.962 1.00 90.25 109 LEU A O 1
ATOM 913 N N . GLU A 1 110 ? 12.520 1.977 -4.853 1.00 91.75 110 GLU A N 1
ATOM 914 C CA . GLU A 1 110 ? 12.627 2.200 -6.300 1.00 91.75 110 GLU A CA 1
ATOM 915 C C . GLU A 1 110 ? 12.893 0.898 -7.068 1.00 91.75 110 GLU A C 1
ATOM 917 O O . GLU A 1 110 ? 12.311 0.685 -8.128 1.00 91.75 110 GLU A O 1
ATOM 922 N N . GLU A 1 111 ? 13.688 -0.018 -6.513 1.00 92.81 111 GLU A N 1
ATOM 923 C CA . GLU A 1 111 ? 13.939 -1.333 -7.119 1.00 92.81 111 GLU A CA 1
ATOM 924 C C . GLU A 1 111 ? 12.730 -2.283 -7.058 1.00 92.81 111 GLU A C 1
ATOM 926 O O . GLU A 1 111 ? 12.658 -3.260 -7.811 1.00 92.81 111 GLU A O 1
ATOM 931 N N . ARG A 1 112 ? 11.778 -2.034 -6.148 1.00 94.88 112 ARG A N 1
ATOM 932 C CA . ARG A 1 112 ? 10.622 -2.916 -5.913 1.00 94.88 112 ARG A CA 1
ATOM 933 C C . ARG A 1 112 ? 9.319 -2.386 -6.486 1.00 94.88 112 ARG A C 1
ATOM 935 O O . ARG A 1 112 ? 8.438 -3.194 -6.772 1.00 94.88 112 ARG A O 1
ATOM 942 N N . VAL A 1 113 ? 9.159 -1.078 -6.662 1.00 96.50 113 VAL A N 1
ATOM 943 C CA . VAL A 1 113 ? 7.934 -0.491 -7.220 1.00 96.50 113 VAL A CA 1
ATOM 944 C C . VAL A 1 113 ? 7.995 -0.514 -8.747 1.00 96.50 113 VAL A C 1
ATOM 946 O O . VAL A 1 113 ? 8.779 0.193 -9.366 1.00 96.50 113 VAL A O 1
ATOM 949 N N . VAL A 1 114 ? 7.126 -1.316 -9.365 1.00 96.25 114 VAL A N 1
ATOM 950 C CA . VAL A 1 114 ? 7.104 -1.558 -10.822 1.00 96.25 114 VAL A CA 1
ATOM 951 C C . VAL A 1 114 ? 5.985 -0.814 -11.553 1.00 96.25 114 VAL A C 1
ATOM 953 O O . VAL A 1 114 ? 5.850 -0.916 -12.772 1.00 96.25 114 VAL A O 1
ATOM 956 N N . GLY A 1 115 ? 5.164 -0.050 -10.836 1.00 94.25 115 GLY A N 1
ATOM 957 C CA . GLY A 1 115 ? 4.158 0.809 -11.446 1.00 94.25 115 GLY A CA 1
ATOM 958 C C . GLY A 1 115 ? 3.161 1.383 -10.446 1.00 94.25 115 GLY A C 1
ATOM 959 O O . GLY A 1 115 ? 3.202 1.028 -9.264 1.00 94.25 115 GLY A O 1
ATOM 960 N N . PRO A 1 116 ? 2.246 2.250 -10.912 1.00 93.19 116 PRO A N 1
ATOM 961 C CA . PRO A 1 116 ? 2.020 2.652 -12.314 1.00 93.19 116 PRO A CA 1
ATOM 962 C C . PRO A 1 116 ? 3.111 3.569 -12.909 1.00 93.19 116 PRO A C 1
ATOM 964 O O . PRO A 1 116 ? 3.862 4.208 -12.184 1.00 93.19 116 PRO A O 1
ATOM 967 N N . LYS A 1 117 ? 3.209 3.668 -14.245 1.00 89.75 117 LYS A N 1
ATOM 968 C CA . LYS A 1 117 ? 4.312 4.388 -14.930 1.00 89.75 117 LYS A CA 1
ATOM 969 C C . LYS A 1 117 ? 4.491 5.848 -14.489 1.00 89.75 117 LYS A C 1
ATOM 971 O O . LYS A 1 117 ? 5.620 6.314 -14.380 1.00 89.75 117 LYS A O 1
ATOM 976 N N . HIS A 1 118 ? 3.402 6.564 -14.198 1.00 86.94 118 HIS A N 1
ATOM 977 C CA . HIS A 1 118 ? 3.457 7.990 -13.845 1.00 86.94 118 HIS A CA 1
ATOM 978 C C . HIS A 1 118 ? 4.134 8.279 -12.500 1.00 86.94 118 HIS A C 1
ATOM 980 O O . HIS A 1 118 ? 4.528 9.417 -12.265 1.00 86.94 118 HIS A O 1
ATOM 986 N N . ILE A 1 119 ? 4.278 7.283 -11.620 1.00 86.75 119 ILE A N 1
ATOM 987 C CA . ILE A 1 119 ? 5.046 7.431 -10.371 1.00 86.75 119 ILE A CA 1
ATOM 988 C C . ILE A 1 119 ? 6.512 7.009 -10.519 1.00 86.75 119 ILE A C 1
ATOM 990 O O . ILE A 1 119 ? 7.297 7.199 -9.592 1.00 86.75 119 ILE A O 1
ATOM 994 N N . LEU A 1 120 ? 6.890 6.443 -11.668 1.00 85.94 120 LEU A N 1
ATOM 995 C CA . LEU A 1 120 ? 8.261 6.030 -11.975 1.00 85.94 120 LEU A CA 1
ATOM 996 C C . LEU A 1 120 ? 8.982 7.086 -12.815 1.00 85.94 120 LEU A C 1
ATOM 998 O O . LEU A 1 120 ? 10.147 7.395 -12.572 1.00 85.94 120 LEU A O 1
ATOM 1002 N N . GLU A 1 121 ? 8.267 7.700 -13.754 1.00 80.38 121 GLU A N 1
ATOM 1003 C CA . GLU A 1 121 ? 8.822 8.623 -14.742 1.00 80.38 121 GLU A CA 1
ATOM 1004 C C . GLU A 1 121 ? 8.126 9.995 -14.709 1.00 80.38 121 GLU A C 1
ATOM 1006 O O . GLU A 1 121 ? 6.954 10.119 -14.352 1.00 80.38 121 GLU A O 1
ATOM 1011 N N . GLY A 1 122 ? 8.845 11.037 -15.135 1.00 70.75 122 GLY A N 1
ATOM 1012 C CA . GLY A 1 122 ? 8.301 12.388 -15.299 1.00 70.75 122 GLY A CA 1
ATOM 1013 C C . GLY A 1 122 ? 8.230 13.232 -14.014 1.00 70.75 122 GLY A C 1
ATOM 1014 O O . GLY A 1 122 ? 8.733 12.848 -12.964 1.00 70.75 122 GLY A O 1
ATOM 1015 N N . PRO A 1 123 ? 7.632 14.438 -14.069 1.00 60.94 123 PRO A N 1
ATOM 1016 C CA . PRO A 1 123 ? 7.589 15.360 -12.927 1.00 60.94 123 PRO A CA 1
ATOM 1017 C C . PRO A 1 123 ? 6.876 14.791 -11.693 1.00 60.94 123 PRO A C 1
ATOM 1019 O O . PRO A 1 123 ? 7.213 15.164 -10.572 1.00 60.94 123 PRO A O 1
ATOM 1022 N N . SER A 1 124 ? 5.918 13.886 -11.905 1.00 66.81 124 SER A N 1
ATOM 1023 C CA . SER A 1 124 ? 5.147 13.188 -10.875 1.00 66.81 124 SER A CA 1
ATOM 1024 C C . SER A 1 124 ? 5.911 12.064 -10.166 1.00 66.81 124 SER A C 1
ATOM 1026 O O . SER A 1 124 ? 5.411 11.561 -9.166 1.00 66.81 124 SER A O 1
ATOM 1028 N N . SER A 1 125 ? 7.108 11.684 -10.633 1.00 68.06 125 SER A N 1
ATOM 1029 C CA . SER A 1 125 ? 7.967 10.689 -9.970 1.00 68.06 125 SER A CA 1
ATOM 1030 C C . SER A 1 125 ? 9.004 11.295 -9.018 1.00 68.06 125 SER A C 1
ATOM 1032 O O . SER A 1 125 ? 9.792 10.572 -8.390 1.00 68.06 125 SER A O 1
ATOM 1034 N N . LYS A 1 126 ? 9.020 12.630 -8.905 1.00 75.00 126 LYS A N 1
ATOM 1035 C CA . LYS A 1 126 ? 9.868 13.339 -7.949 1.00 75.00 126 LYS A CA 1
ATOM 1036 C C . LYS A 1 126 ? 9.460 12.970 -6.528 1.00 75.00 126 LYS A C 1
ATOM 1038 O O . LYS A 1 126 ? 8.271 12.881 -6.222 1.00 75.00 126 LYS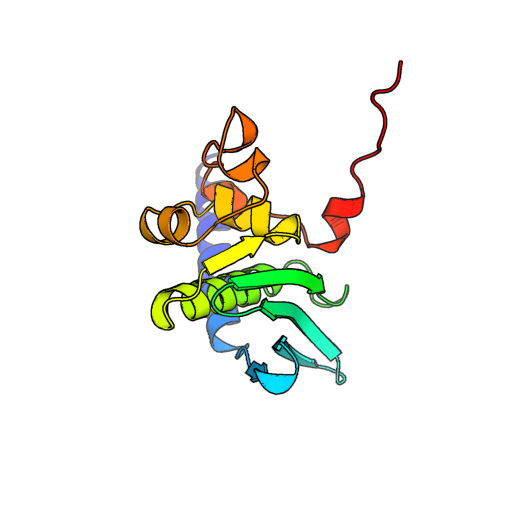 A O 1
ATOM 1043 N N . ALA A 1 127 ? 10.462 12.788 -5.673 1.00 75.69 127 ALA A N 1
ATOM 1044 C CA . ALA A 1 127 ? 10.218 12.622 -4.253 1.00 75.69 127 ALA A CA 1
ATOM 1045 C C . ALA A 1 127 ? 9.449 13.842 -3.721 1.00 75.69 127 ALA A C 1
ATOM 1047 O O . ALA A 1 127 ? 9.762 14.984 -4.072 1.00 75.69 127 ALA A O 1
ATOM 1048 N N . LEU A 1 128 ? 8.424 13.584 -2.914 1.00 74.38 128 LEU A N 1
ATOM 1049 C CA . LEU A 1 128 ? 7.732 14.623 -2.163 1.00 74.38 128 LEU A CA 1
ATOM 1050 C C . LEU A 1 128 ? 8.570 14.994 -0.937 1.00 74.38 128 LEU A C 1
ATOM 1052 O O . LEU A 1 128 ? 9.423 14.219 -0.504 1.00 74.38 128 LEU A O 1
ATOM 1056 N N . ASP A 1 129 ? 8.325 16.181 -0.384 1.00 73.75 129 ASP A N 1
ATOM 1057 C CA . ASP A 1 129 ? 8.924 16.581 0.890 1.00 73.75 129 ASP A CA 1
ATOM 1058 C C . ASP A 1 129 ? 8.600 15.516 1.962 1.00 73.75 129 ASP A C 1
ATOM 1060 O O . ASP A 1 129 ? 7.421 15.204 2.154 1.00 73.75 129 ASP A O 1
ATOM 1064 N N . PRO A 1 130 ? 9.600 14.928 2.646 1.00 64.12 130 PRO A N 1
ATOM 1065 C CA . PRO A 1 130 ? 9.371 13.932 3.689 1.00 64.12 130 PRO A CA 1
ATOM 1066 C C . PRO A 1 130 ? 8.448 14.413 4.816 1.00 64.12 130 PRO A C 1
ATOM 1068 O O . PRO A 1 130 ? 7.759 13.597 5.432 1.00 64.12 130 PRO A O 1
ATOM 1071 N N . ASP A 1 131 ? 8.372 15.722 5.073 1.00 66.75 131 ASP A N 1
ATOM 1072 C CA . ASP A 1 131 ? 7.455 16.266 6.076 1.00 66.75 131 ASP A CA 1
ATOM 1073 C C . ASP A 1 131 ? 5.978 16.104 5.658 1.00 66.75 131 ASP A C 1
ATOM 1075 O O . ASP A 1 131 ? 5.106 15.981 6.522 1.00 66.75 131 ASP A O 1
ATOM 1079 N N . ILE A 1 132 ? 5.689 15.953 4.354 1.00 69.12 132 ILE A N 1
ATOM 1080 C CA . ILE A 1 132 ? 4.338 15.673 3.833 1.00 69.12 132 ILE A CA 1
ATOM 1081 C C . ILE A 1 132 ? 3.813 14.331 4.340 1.00 69.12 132 ILE A C 1
ATOM 1083 O O . ILE A 1 132 ? 2.605 14.190 4.492 1.00 69.12 132 ILE A O 1
ATOM 1087 N N . ILE A 1 133 ? 4.668 13.352 4.666 1.00 61.25 133 ILE A N 1
ATOM 1088 C CA . ILE A 1 133 ? 4.227 12.040 5.185 1.00 61.25 133 ILE A CA 1
ATOM 1089 C C . ILE A 1 133 ? 3.335 12.210 6.424 1.00 61.25 133 ILE A C 1
ATOM 1091 O O . ILE A 1 133 ? 2.407 11.431 6.647 1.00 61.25 133 ILE A O 1
ATOM 1095 N N . TYR A 1 134 ? 3.631 13.218 7.245 1.00 59.97 134 TYR A N 1
ATOM 1096 C CA . TYR A 1 134 ? 2.910 13.520 8.477 1.00 59.97 134 TYR A CA 1
ATOM 1097 C C . TYR A 1 134 ? 1.632 14.331 8.250 1.00 59.97 134 TYR A C 1
ATOM 1099 O O . TYR A 1 134 ? 0.769 14.365 9.125 1.00 59.97 134 TYR A O 1
ATOM 1107 N N . GLU A 1 135 ? 1.518 14.945 7.076 1.00 65.00 135 GLU A N 1
ATOM 1108 C CA . GLU A 1 135 ? 0.376 15.735 6.626 1.00 65.00 135 GLU A CA 1
ATOM 1109 C C . GLU A 1 135 ? -0.465 14.990 5.583 1.00 65.00 135 GLU A C 1
ATOM 1111 O O . GLU A 1 135 ? -1.429 15.555 5.072 1.00 65.00 135 GLU A O 1
ATOM 1116 N N . LEU A 1 136 ? -0.123 13.735 5.246 1.00 64.69 136 LEU A N 1
ATOM 1117 C CA . LEU A 1 136 ? -0.916 12.946 4.311 1.00 64.69 136 LEU A CA 1
ATOM 1118 C C . LEU A 1 136 ? -2.332 12.807 4.884 1.00 64.69 136 LEU A C 1
ATOM 1120 O O . LEU A 1 136 ? -2.474 12.216 5.962 1.00 64.69 136 LEU A O 1
ATOM 1124 N N . PRO A 1 137 ? -3.358 13.325 4.182 1.00 63.38 137 PRO A N 1
ATOM 1125 C CA . PRO A 1 137 ? -4.731 13.197 4.637 1.00 63.38 137 PRO A CA 1
ATOM 1126 C C . PRO A 1 137 ? -5.143 11.724 4.681 1.00 63.38 137 PRO A C 1
ATOM 1128 O O . PRO A 1 137 ? -4.400 10.835 4.250 1.00 63.38 137 PRO A O 1
ATOM 1131 N N . ASP A 1 138 ? -6.311 11.426 5.235 1.00 69.69 138 ASP A N 1
ATOM 1132 C CA . ASP A 1 138 ? -6.764 10.040 5.270 1.00 69.69 138 ASP A CA 1
ATOM 1133 C C . ASP A 1 138 ? -7.094 9.524 3.854 1.00 69.69 138 ASP A C 1
ATOM 1135 O O . ASP A 1 138 ? -7.453 10.309 2.976 1.00 69.69 138 ASP A O 1
ATOM 1139 N N . PRO A 1 139 ? -6.974 8.207 3.590 1.00 67.62 139 PRO A N 1
ATOM 1140 C CA . PRO A 1 139 ? -7.110 7.629 2.249 1.00 67.62 139 PRO A CA 1
ATOM 1141 C C . PRO A 1 139 ? -8.363 8.051 1.471 1.00 67.62 139 PRO A C 1
ATOM 1143 O O . PRO A 1 139 ? -8.294 8.252 0.264 1.00 67.62 139 PRO A O 1
ATOM 1146 N N . GLU A 1 140 ? -9.488 8.222 2.163 1.00 61.03 140 GLU A N 1
ATOM 1147 C CA . GLU A 1 140 ? -10.772 8.602 1.560 1.00 61.03 140 GLU A CA 1
ATOM 1148 C C . GLU A 1 140 ? -10.894 10.115 1.287 1.00 61.03 140 GLU A C 1
ATOM 1150 O O . GLU A 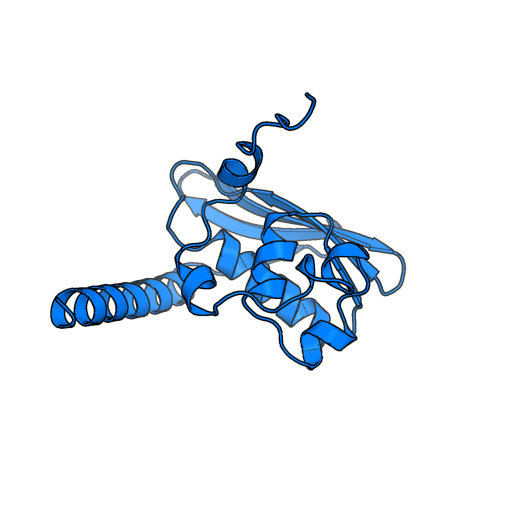1 140 ? -11.769 10.542 0.543 1.00 61.03 140 GLU A O 1
ATOM 1155 N N . GLU A 1 141 ? -10.016 10.950 1.846 1.00 58.75 141 GLU A N 1
ATOM 1156 C CA . GLU A 1 141 ? -9.973 12.392 1.550 1.00 5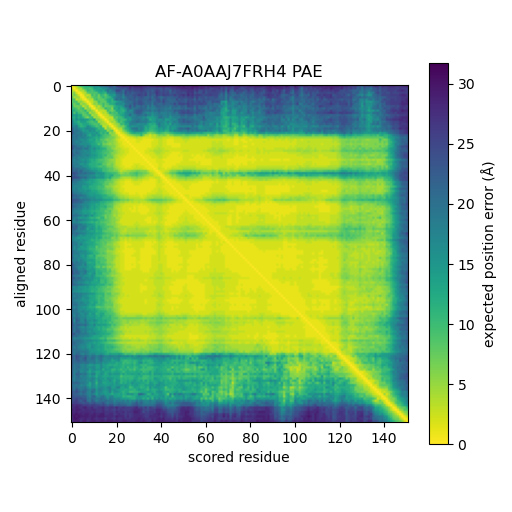8.75 1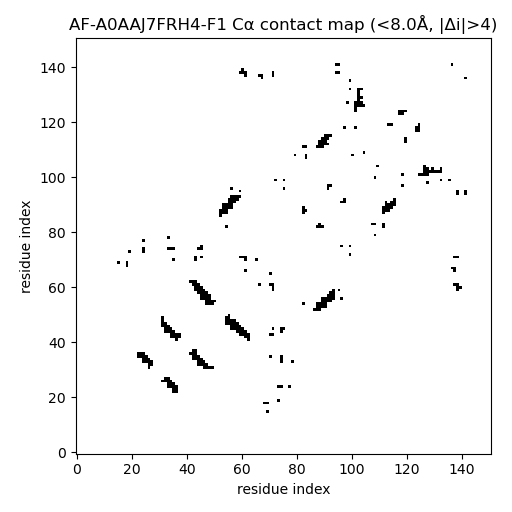41 GLU A CA 1
ATOM 1157 C C . GLU A 1 141 ? -9.269 12.684 0.215 1.00 58.75 141 GLU A C 1
ATOM 1159 O O . GLU A 1 141 ? -9.351 13.791 -0.318 1.00 58.75 141 GLU A O 1
ATOM 1164 N N . PHE A 1 142 ? -8.607 11.682 -0.370 1.00 52.50 142 PHE A N 1
ATOM 1165 C CA . PHE A 1 142 ? -7.990 11.799 -1.689 1.00 52.50 142 PHE A CA 1
ATOM 1166 C C . PHE A 1 142 ? -8.985 11.679 -2.846 1.00 52.50 142 PHE A C 1
ATOM 1168 O O . PHE A 1 142 ? -8.652 12.120 -3.942 1.00 52.50 142 PHE A O 1
ATOM 1175 N N . ASP A 1 143 ? -10.193 11.160 -2.621 1.00 47.31 143 ASP A N 1
ATOM 1176 C CA . ASP A 1 143 ? -11.238 11.079 -3.655 1.00 47.31 143 ASP A CA 1
ATOM 1177 C C . ASP A 1 143 ? -11.924 12.439 -3.916 1.00 47.31 143 ASP A C 1
ATOM 1179 O O . ASP A 1 143 ? -12.793 12.550 -4.777 1.00 47.31 143 ASP A O 1
ATOM 1183 N N . VAL A 1 144 ? -11.516 13.505 -3.212 1.00 42.12 144 VAL A N 1
ATOM 1184 C CA . VAL A 1 144 ? -12.089 14.860 -3.334 1.00 42.12 144 VAL A CA 1
ATOM 1185 C C . VAL A 1 144 ? -11.293 15.758 -4.296 1.00 42.12 144 VAL A C 1
ATOM 1187 O O . VAL A 1 144 ? -11.493 16.969 -4.311 1.00 42.12 144 VAL A O 1
ATOM 1190 N N . PHE A 1 145 ? -10.406 15.223 -5.145 1.00 35.41 145 PHE A N 1
ATOM 1191 C CA . PHE A 1 145 ? -9.909 16.022 -6.275 1.00 35.41 145 PHE A CA 1
ATOM 1192 C C . PHE A 1 145 ? -11.022 16.124 -7.323 1.00 35.41 145 PHE A C 1
ATOM 1194 O O . PHE A 1 145 ? -11.341 15.114 -7.951 1.00 35.41 145 PHE A O 1
ATOM 1201 N N . PRO A 1 146 ? -11.631 17.305 -7.543 1.00 36.88 146 PRO A N 1
ATOM 1202 C CA . PRO A 1 146 ? -12.607 17.432 -8.605 1.00 36.88 146 PRO A CA 1
ATOM 1203 C C . PRO A 1 146 ? -11.894 17.192 -9.937 1.00 36.88 146 PRO A C 1
ATOM 1205 O O . PRO A 1 146 ? -10.901 17.855 -10.250 1.00 36.88 146 PRO A O 1
ATOM 1208 N N . GLU A 1 147 ? -12.424 16.274 -10.743 1.00 39.75 147 GLU A N 1
ATOM 1209 C CA . GLU A 1 147 ? -12.176 16.213 -12.183 1.00 39.75 147 GLU A CA 1
ATOM 1210 C C . GLU A 1 147 ? -12.679 17.511 -12.837 1.00 39.75 147 GLU A C 1
ATOM 1212 O O . GLU A 1 147 ? -13.715 17.537 -13.485 1.00 39.75 147 GLU A O 1
ATOM 1217 N N . ASN A 1 148 ? -11.982 18.630 -12.654 1.00 42.38 148 ASN A N 1
ATOM 1218 C CA . ASN A 1 148 ? -12.340 19.902 -13.272 1.00 42.38 148 ASN A CA 1
ATOM 1219 C C . ASN A 1 148 ? -11.105 20.582 -13.859 1.00 42.38 148 ASN A C 1
ATOM 1221 O O . ASN A 1 148 ? -10.740 21.688 -13.482 1.00 42.38 148 ASN A O 1
ATOM 1225 N N . HIS A 1 149 ? -10.502 19.933 -14.852 1.00 42.28 149 HIS A N 1
ATOM 1226 C CA . HIS A 1 149 ? -9.849 20.644 -15.951 1.00 42.28 149 HIS A CA 1
ATOM 1227 C C . HIS A 1 149 ? -10.255 20.013 -17.286 1.00 42.28 149 HIS A C 1
ATOM 1229 O O . HIS A 1 149 ? -9.459 19.438 -18.022 1.00 42.28 149 HIS A O 1
ATOM 1235 N N . LYS A 1 150 ? -11.546 20.145 -17.600 1.00 42.91 150 LYS A N 1
ATOM 1236 C CA . LYS A 1 150 ? -12.009 20.302 -18.979 1.00 42.91 150 LYS A CA 1
ATOM 1237 C C . LYS A 1 150 ? -12.698 21.655 -19.102 1.00 42.91 150 LYS A C 1
ATOM 1239 O O . LYS A 1 150 ? -13.887 21.775 -18.816 1.00 42.91 150 LYS A O 1
ATOM 1244 N N . LYS A 1 151 ? -11.931 22.653 -19.525 1.00 36.75 151 LYS A N 1
ATOM 1245 C CA . LYS A 1 151 ? -12.346 23.696 -20.465 1.00 36.75 151 LYS A CA 1
ATOM 1246 C C . LYS A 1 151 ? -11.109 24.393 -21.001 1.00 36.75 151 LYS A C 1
ATOM 1248 O O . LYS A 1 151 ? -10.227 24.700 -20.172 1.00 36.75 151 LYS A O 1
#

Nearest PDB structures (foldseek):
  2evn-assembly1_A  TM=8.134E-01  e=3.097E-04  Arabidopsis thaliana
  5isv-assembly2_B  TM=8.816E-01  e=1.492E-01  Escherichia coli O157:H7
  2cnt-assembly4_D  TM=8.491E-01  e=4.951E-01  Salmonella enterica subsp. enterica serovar Typhimurium str. LT2
  4qvt-assembly5_H  TM=7.545E-01  e=4.951E-01  Escherichia coli K-12
  2pdo-assembly1_A  TM=6.457E-01  e=5.257E-01  Shigella flexneri 2a str. 2457T

Mean predicted aligned error: 9.42 Å

Secondary structure (DSSP, 8-state):
--HHHHHHHHHHHHHHHHHHHH-PPEEETTTTEEEEE-GGG-EEEEEEEEETTEEEEEEEE--GGGTTSSHHHHHHHHHHHHHHHTT-EEEE-SHHHHHHHHHT--HHHHHHEEE-GGGTSSGGGSPPPGGGGGTPPPGGGGGG-------

Solvent-accessible surface area (backbone atoms only — not comparable to full-atom values): 8789 Å² total; per-residue (Å²): 130,63,66,63,54,54,51,51,52,50,57,49,54,54,50,52,56,50,43,64,74,73,54,67,79,44,77,40,76,93,74,28,36,38,34,32,82,52,72,96,85,41,60,35,39,36,38,35,49,77,54,95,57,34,35,37,35,51,46,60,47,66,52,80,94,57,56,92,61,57,57,69,55,53,50,49,54,52,53,52,51,49,27,62,78,68,71,31,33,33,29,43,70,18,68,58,55,44,52,49,44,30,25,63,65,42,73,75,50,62,78,24,52,80,31,54,68,58,59,72,44,68,85,68,34,49,68,44,62,57,71,47,65,82,65,58,70,55,60,78,65,63,75,68,68,76,94,74,86,86,128

Sequence (151 aa):
MYISKLLFFKQFQAKLIQIRFMHTVQHNMSRGVFFIKLKDNDRAVLTYKSADRVLDMRSIIVPQEHKGQGLARLLAETAFTYAIINNYYMYLTCVYLQKYYLATKTIELEERVVGPKHILEGPSSKALDPDIIYELPDPEEFDVFPENHKK

pLDDT: mean 79.86, std 19.29, range [35.41, 98.56]